Protein AF-U5DAM6-F1 (afdb_monomer)

Secondary structure (DSSP, 8-state):
--HHHHHHHHTT-S-EEEE-SPPP----STTS-TTS--TT-TT---------S--------------TTTT-GGG--S-HHHHHHHHHHHHHHHHHHHIIIIIS---HHHHHHHHHHH-TT--EEEEPPP--

Solvent-accessible surface area (backbone atoms only — not comparable to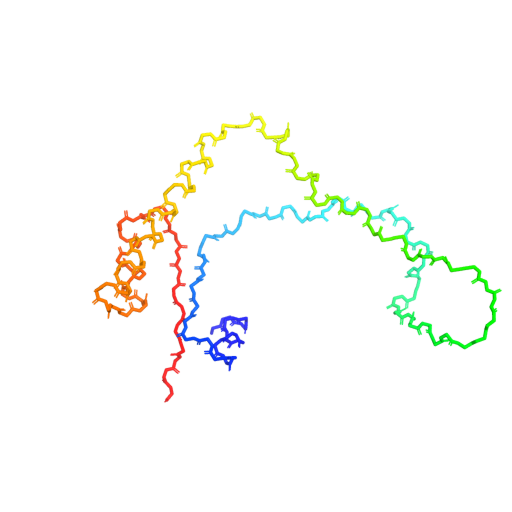 full-atom values): 8733 Å² total; per-residue (Å²): 126,60,71,66,62,46,50,47,39,74,74,64,44,77,60,46,77,41,76,68,64,79,73,75,83,69,76,64,86,65,83,70,57,102,73,74,80,66,90,79,59,93,70,85,63,91,79,81,78,80,90,73,84,84,93,73,80,85,76,67,76,79,66,77,86,71,61,86,67,77,75,60,66,85,8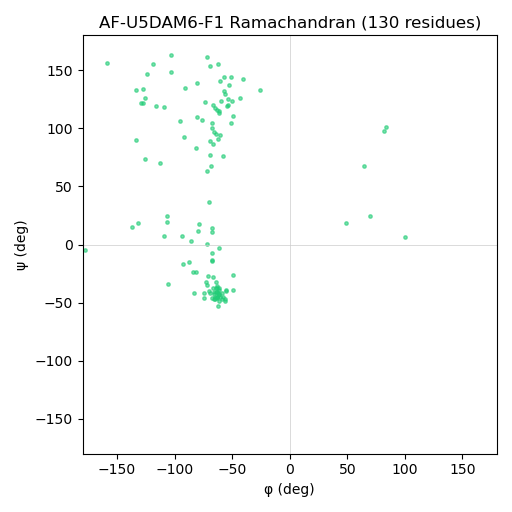1,56,95,57,72,63,67,60,57,55,53,50,50,51,52,49,51,53,34,51,52,48,26,49,43,32,36,68,76,67,61,40,52,72,64,57,14,48,54,52,22,38,69,78,32,72,89,57,51,70,44,76,46,66,68,79,88,125

Mean predicted aligned error: 16.42 Å

Organism: Amborella trichopoda (NCBI:txid13333)

Radius of gyration: 23.76 Å; Cα contacts (8 Å, |Δi|>4): 69; chains: 1; bounding box: 50×60×40 Å

Structure (mmCIF, N/CA/C/O backbone):
data_AF-U5DAM6-F1
#
_entry.id   AF-U5DAM6-F1
#
loop_
_atom_site.group_PDB
_atom_site.id
_atom_site.type_symbol
_atom_site.label_atom_id
_atom_site.label_alt_id
_atom_site.label_comp_id
_atom_site.label_asym_id
_atom_site.label_entity_id
_atom_site.label_seq_id
_atom_site.pdbx_PDB_ins_code
_atom_site.Cartn_x
_atom_site.Cartn_y
_atom_site.Cartn_z
_atom_site.occupancy
_atom_site.B_iso_or_equiv
_atom_site.auth_seq_id
_atom_site.auth_comp_id
_atom_site.auth_asym_id
_atom_site.auth_atom_id
_atom_site.pdbx_PDB_model_num
ATOM 1 N N . MET A 1 1 ? -13.563 -13.428 -0.548 1.00 60.16 1 MET A N 1
ATOM 2 C CA . MET A 1 1 ? -12.153 -12.991 -0.439 1.00 60.16 1 MET A CA 1
ATOM 3 C C . MET A 1 1 ? -11.260 -14.212 -0.593 1.00 60.16 1 MET A C 1
ATOM 5 O O . MET A 1 1 ? -11.697 -15.267 -0.141 1.00 60.16 1 MET A O 1
ATOM 9 N N . PRO A 1 2 ? -10.075 -14.101 -1.223 1.00 80.81 2 PRO A N 1
ATOM 10 C CA . PRO A 1 2 ? -9.095 -15.190 -1.266 1.00 80.81 2 PRO A CA 1
ATOM 11 C C . PRO A 1 2 ? -8.820 -15.743 0.140 1.00 80.81 2 PRO A C 1
ATOM 13 O O . PRO A 1 2 ? -8.820 -14.970 1.102 1.00 80.81 2 PRO A O 1
ATOM 16 N N . SER A 1 3 ? -8.598 -17.055 0.269 1.00 85.00 3 SER A N 1
ATOM 17 C CA . SER A 1 3 ? -8.418 -17.733 1.568 1.00 85.00 3 SER A CA 1
ATOM 18 C C . SER A 1 3 ? -7.300 -17.104 2.404 1.00 85.00 3 SER A C 1
ATOM 20 O O . SER A 1 3 ? -7.479 -16.874 3.596 1.00 85.00 3 SER A O 1
ATOM 22 N N . MET A 1 4 ? -6.197 -16.728 1.755 1.00 89.31 4 MET A N 1
ATOM 23 C CA . MET A 1 4 ? -5.055 -16.061 2.380 1.00 89.31 4 MET A CA 1
ATOM 24 C C . MET A 1 4 ? -5.394 -14.654 2.898 1.00 89.31 4 MET A C 1
ATOM 26 O O . MET A 1 4 ? -5.106 -14.333 4.046 1.00 89.31 4 MET A O 1
ATOM 30 N N . VAL A 1 5 ? -6.077 -13.833 2.092 1.00 90.56 5 VAL A N 1
ATOM 31 C CA . VAL A 1 5 ? -6.538 -12.494 2.513 1.00 90.56 5 VAL A CA 1
ATOM 32 C C . VAL A 1 5 ? -7.451 -12.613 3.731 1.00 90.56 5 VAL A C 1
ATOM 34 O O . VAL A 1 5 ? -7.323 -11.848 4.680 1.00 90.56 5 VAL A O 1
ATOM 37 N N . LYS A 1 6 ? -8.352 -13.602 3.734 1.00 90.00 6 LYS A N 1
ATOM 38 C CA . LYS A 1 6 ? -9.233 -13.849 4.875 1.00 90.00 6 LYS A CA 1
ATOM 39 C C . LYS A 1 6 ? -8.441 -14.234 6.127 1.00 90.00 6 LYS A C 1
ATOM 41 O O . LYS A 1 6 ? -8.709 -13.664 7.175 1.00 90.00 6 LYS A O 1
ATOM 46 N N . ALA A 1 7 ? -7.475 -15.146 6.011 1.00 92.81 7 ALA A N 1
ATOM 47 C CA . ALA A 1 7 ? -6.665 -15.592 7.142 1.00 92.81 7 ALA A CA 1
ATOM 48 C C . ALA A 1 7 ? -5.957 -14.416 7.831 1.00 92.81 7 ALA A C 1
ATOM 50 O O . ALA A 1 7 ? -6.076 -14.259 9.039 1.00 92.81 7 ALA A O 1
ATOM 51 N N . PHE A 1 8 ? -5.318 -13.530 7.062 1.00 92.94 8 PHE A N 1
ATOM 52 C CA . PHE A 1 8 ? -4.662 -12.344 7.616 1.00 92.94 8 PHE A CA 1
ATOM 53 C C . PHE A 1 8 ? -5.639 -11.385 8.316 1.00 92.94 8 PHE A C 1
ATOM 55 O O . PHE A 1 8 ? -5.338 -10.882 9.399 1.00 92.94 8 PHE A O 1
ATOM 62 N N . LEU A 1 9 ? -6.819 -11.144 7.733 1.00 93.31 9 LEU A N 1
ATOM 63 C CA . LEU A 1 9 ? -7.846 -10.306 8.366 1.00 93.31 9 LEU A CA 1
ATOM 64 C C . LEU A 1 9 ? -8.395 -10.953 9.648 1.00 93.31 9 LEU A C 1
ATOM 66 O O . LEU A 1 9 ? -8.562 -10.263 10.652 1.00 93.31 9 LEU A O 1
ATOM 70 N N . ASP A 1 10 ? -8.629 -12.269 9.641 1.00 92.19 10 ASP A N 1
ATOM 71 C CA . ASP A 1 10 ? -9.069 -13.028 10.818 1.00 92.19 10 ASP A CA 1
ATOM 72 C C . ASP A 1 10 ? -8.004 -13.020 11.930 1.00 92.19 10 ASP A C 1
ATOM 74 O O . ASP A 1 10 ? -8.350 -12.992 13.109 1.00 92.19 10 ASP A O 1
ATOM 78 N N . SER A 1 11 ? -6.715 -12.984 11.573 1.00 94.81 11 SER A N 1
ATOM 79 C CA . SER A 1 11 ? -5.594 -12.811 12.510 1.00 94.81 11 SER A CA 1
ATOM 80 C C . SER A 1 11 ? -5.479 -11.392 13.086 1.00 94.81 11 SER A C 1
ATOM 82 O O . SER A 1 11 ? -4.586 -11.126 13.886 1.00 94.81 11 SER A O 1
ATOM 84 N N . GLY A 1 12 ? -6.375 -10.474 12.713 1.00 93.75 12 GLY A N 1
ATOM 85 C CA . GLY A 1 12 ? -6.459 -9.132 13.285 1.00 93.75 12 GLY A CA 1
ATOM 86 C C . GLY A 1 12 ? -5.819 -8.029 12.445 1.00 93.75 12 GLY A C 1
ATOM 87 O O . GLY A 1 12 ? -5.783 -6.881 12.905 1.00 93.75 12 GLY A O 1
ATOM 88 N N . ALA A 1 13 ? -5.358 -8.326 11.223 1.00 94.00 13 ALA A N 1
ATOM 89 C CA . ALA A 1 13 ? -4.911 -7.289 10.299 1.00 94.00 13 ALA A CA 1
ATOM 90 C C . ALA A 1 13 ? -6.038 -6.270 10.053 1.00 94.00 13 ALA A C 1
ATOM 92 O O . ALA A 1 13 ? -7.188 -6.628 9.793 1.00 94.00 13 ALA A O 1
ATOM 93 N N . LYS A 1 14 ? -5.707 -4.978 10.145 1.00 92.56 14 LYS A N 1
ATOM 94 C CA . LYS A 1 14 ? -6.679 -3.880 9.980 1.00 92.56 14 LYS A CA 1
ATOM 95 C C . LYS A 1 14 ? -6.909 -3.494 8.523 1.00 92.56 14 LYS A C 1
ATOM 97 O O . LYS A 1 14 ? -7.965 -2.965 8.195 1.00 92.56 14 LYS A O 1
ATOM 102 N N . ALA A 1 15 ? -5.939 -3.786 7.668 1.00 94.00 15 ALA A N 1
ATOM 103 C CA . ALA A 1 15 ? -6.014 -3.673 6.223 1.00 94.00 15 ALA A CA 1
ATOM 104 C C . ALA A 1 15 ? -4.932 -4.569 5.609 1.00 94.00 15 ALA A C 1
ATOM 106 O O . ALA A 1 15 ? -3.922 -4.852 6.255 1.00 94.00 15 ALA A O 1
ATOM 107 N N . ILE A 1 16 ? -5.128 -4.987 4.362 1.00 94.06 16 ILE A N 1
ATOM 108 C CA . ILE A 1 16 ? -4.104 -5.657 3.554 1.00 94.06 16 ILE A CA 1
ATOM 109 C C . ILE A 1 16 ? -3.979 -4.888 2.251 1.00 94.06 16 ILE A C 1
ATOM 111 O O . ILE A 1 16 ? -4.974 -4.688 1.556 1.00 94.06 16 ILE A O 1
ATOM 115 N N . ILE A 1 17 ? -2.764 -4.469 1.917 1.00 93.56 17 ILE A N 1
ATOM 116 C CA . ILE A 1 17 ? -2.450 -3.839 0.638 1.00 93.56 17 ILE A CA 1
ATOM 117 C C . ILE A 1 17 ? -1.622 -4.843 -0.152 1.00 93.56 17 ILE A C 1
ATOM 119 O O . ILE A 1 17 ? -0.561 -5.261 0.301 1.00 93.56 17 ILE A O 1
ATOM 123 N N . ALA A 1 18 ? -2.132 -5.264 -1.304 1.00 91.50 18 ALA A N 1
ATOM 124 C CA . ALA A 1 18 ? -1.483 -6.254 -2.153 1.00 91.50 18 ALA A CA 1
ATOM 125 C C . ALA A 1 18 ? -1.275 -5.697 -3.558 1.00 91.50 18 ALA A C 1
ATOM 127 O O . ALA A 1 18 ? -2.104 -4.925 -4.051 1.00 91.50 18 ALA A O 1
ATOM 128 N N . SER A 1 19 ? -0.180 -6.101 -4.206 1.00 90.00 19 SER A N 1
ATOM 129 C CA . SER A 1 19 ? -0.010 -5.851 -5.635 1.00 90.00 19 SER A CA 1
ATOM 130 C C . SER A 1 19 ? -1.139 -6.532 -6.408 1.00 90.00 19 SER A C 1
ATOM 132 O O . SER A 1 19 ? -1.579 -7.631 -6.076 1.00 90.00 19 SER A O 1
ATOM 134 N N . SER A 1 20 ? -1.620 -5.845 -7.433 1.00 88.31 20 SER A N 1
ATOM 135 C CA . SER A 1 20 ? -2.577 -6.359 -8.418 1.00 88.31 20 SER A CA 1
ATOM 136 C C . SER A 1 20 ? -1.927 -6.582 -9.782 1.00 88.31 20 SER A C 1
ATOM 138 O O . SER A 1 20 ? -2.622 -6.847 -10.761 1.00 88.31 20 SER A O 1
ATOM 140 N N . ILE A 1 21 ? -0.602 -6.432 -9.851 1.00 86.50 21 ILE A N 1
ATOM 141 C CA . ILE A 1 21 ? 0.188 -6.807 -11.016 1.00 86.50 21 ILE A CA 1
ATOM 142 C C . ILE A 1 21 ? 0.262 -8.329 -11.016 1.00 86.50 21 ILE A C 1
ATOM 144 O O . ILE A 1 21 ? 0.697 -8.921 -10.028 1.00 86.50 21 ILE A O 1
ATOM 148 N N . GLU A 1 22 ? -0.190 -8.942 -12.109 1.00 78.50 22 GLU A N 1
ATOM 149 C CA . GLU A 1 22 ? 0.004 -10.372 -12.316 1.00 78.50 22 GLU A CA 1
ATOM 150 C C . GLU A 1 22 ? 1.516 -10.631 -12.320 1.00 78.50 22 GLU A C 1
ATOM 152 O O . GLU A 1 22 ? 2.230 -9.961 -13.080 1.00 78.50 22 GLU A O 1
ATOM 157 N N . PRO A 1 23 ? 2.032 -11.521 -11.456 1.00 72.88 23 PRO A N 1
ATOM 158 C CA . PRO A 1 23 ? 3.439 -11.867 -11.516 1.00 72.88 23 PRO A CA 1
ATOM 159 C C . PRO A 1 23 ? 3.751 -12.389 -12.926 1.00 72.88 23 PRO A C 1
ATOM 161 O O . PRO A 1 23 ? 2.900 -13.049 -13.530 1.00 72.88 23 PRO A O 1
ATOM 164 N N . PRO A 1 24 ? 4.945 -12.104 -13.475 1.00 73.75 24 PRO A N 1
ATOM 165 C CA . PRO A 1 24 ? 5.362 -12.763 -14.705 1.00 73.75 24 PRO A CA 1
ATOM 166 C C . PRO A 1 24 ? 5.221 -14.271 -14.503 1.00 73.75 24 PRO A C 1
ATOM 168 O O . PRO A 1 24 ? 5.546 -14.759 -13.416 1.00 73.75 24 PRO A O 1
ATOM 171 N N . GLU A 1 25 ? 4.702 -14.984 -15.512 1.00 69.12 25 GLU A N 1
ATOM 172 C CA . GLU A 1 25 ? 4.582 -16.440 -15.455 1.00 69.12 25 GLU A CA 1
ATOM 173 C C . GLU A 1 25 ? 5.931 -16.985 -15.011 1.00 69.12 25 GLU A C 1
ATOM 175 O O . GLU A 1 25 ? 6.940 -16.868 -15.715 1.00 69.12 25 GLU A O 1
ATOM 180 N N . SER A 1 26 ? 5.967 -17.518 -13.794 1.00 57.41 26 SER A N 1
ATOM 181 C CA . SER A 1 26 ? 7.133 -18.228 -13.345 1.00 57.41 26 SER A CA 1
ATOM 182 C C . SER A 1 26 ? 7.253 -19.392 -14.314 1.00 57.41 26 SER A C 1
ATOM 184 O O . SER A 1 26 ? 6.415 -20.296 -14.329 1.00 57.41 26 SER A O 1
ATOM 186 N N . GLN A 1 27 ? 8.309 -19.397 -15.135 1.00 49.53 27 GLN A N 1
ATOM 187 C CA . GLN A 1 27 ? 8.904 -20.679 -15.463 1.00 49.53 27 GLN A CA 1
ATOM 188 C C . GLN A 1 27 ? 9.110 -21.304 -14.098 1.00 49.53 27 GLN A C 1
ATOM 190 O O . GLN A 1 27 ? 9.934 -20.824 -13.313 1.00 49.53 27 GLN A O 1
ATOM 195 N N . ALA A 1 28 ? 8.248 -22.271 -13.768 1.00 49.41 28 ALA A N 1
ATOM 196 C CA . ALA A 1 28 ? 8.380 -23.071 -12.574 1.00 49.41 28 ALA A CA 1
ATOM 197 C C . ALA A 1 28 ? 9.863 -23.378 -12.439 1.00 49.41 28 ALA A C 1
ATOM 199 O O . ALA A 1 28 ? 10.536 -23.552 -13.459 1.00 49.41 28 ALA A O 1
ATOM 200 N N . CYS A 1 29 ? 10.374 -23.386 -11.216 1.00 45.50 29 CYS A N 1
ATOM 201 C CA . CYS A 1 29 ? 11.721 -23.836 -10.924 1.00 45.50 29 CYS A CA 1
ATOM 202 C C . CYS A 1 29 ? 11.864 -25.300 -11.404 1.00 45.50 29 CYS A C 1
ATOM 204 O O . CYS A 1 29 ? 11.785 -26.249 -10.642 1.00 45.50 29 CYS A O 1
ATOM 206 N N . SER A 1 30 ? 11.992 -25.479 -12.715 1.00 42.09 30 SER A N 1
ATOM 207 C CA . SER A 1 30 ? 12.105 -26.707 -13.493 1.00 42.09 30 SER A CA 1
ATOM 208 C C . SER A 1 30 ? 13.584 -27.028 -13.689 1.00 42.09 30 SER A C 1
ATOM 210 O O . SER A 1 30 ? 13.940 -27.927 -14.446 1.00 42.09 30 SER A O 1
ATOM 212 N N . ARG A 1 31 ? 14.461 -26.269 -13.019 1.00 43.94 31 ARG A N 1
ATOM 213 C CA . ARG A 1 31 ? 15.898 -26.514 -12.946 1.00 43.94 31 ARG A CA 1
ATOM 214 C C . ARG A 1 31 ? 16.277 -27.482 -11.828 1.00 43.94 31 ARG A C 1
ATOM 216 O O . ARG A 1 31 ? 17.457 -27.764 -11.687 1.00 43.94 31 ARG A O 1
ATOM 223 N N . ILE A 1 32 ? 15.306 -28.042 -11.104 1.00 49.50 32 ILE A N 1
ATOM 224 C CA . ILE A 1 32 ? 15.491 -29.342 -10.459 1.00 49.50 32 ILE A CA 1
ATOM 225 C C . ILE A 1 32 ? 14.981 -30.365 -11.472 1.00 49.50 32 ILE A C 1
ATOM 227 O O . ILE A 1 32 ? 13.779 -30.593 -11.610 1.00 49.50 32 ILE A O 1
ATOM 231 N N . GLY A 1 33 ? 15.903 -30.868 -12.293 1.00 40.16 33 GLY A N 1
ATOM 232 C CA . GLY A 1 33 ? 15.592 -31.872 -13.300 1.00 40.16 33 GLY A CA 1
ATOM 233 C C . GLY A 1 33 ? 15.088 -33.168 -12.648 1.00 40.16 33 GLY A C 1
ATOM 234 O O . GLY A 1 33 ? 15.450 -33.464 -11.512 1.00 40.16 33 GLY A O 1
ATOM 235 N N . PRO A 1 34 ? 14.301 -33.988 -13.363 1.00 49.75 34 PRO A N 1
ATOM 236 C CA . PRO A 1 34 ? 13.719 -35.234 -12.849 1.00 49.75 34 PRO A CA 1
ATOM 237 C C . PRO A 1 34 ? 14.742 -36.351 -12.547 1.00 49.75 34 PRO A C 1
ATOM 239 O O . PRO A 1 34 ? 14.349 -37.505 -12.413 1.00 49.75 34 PRO A O 1
ATOM 242 N N . ASN A 1 35 ? 16.041 -36.044 -12.481 1.00 45.28 35 ASN A N 1
ATOM 243 C CA . ASN A 1 35 ? 17.114 -37.035 -12.431 1.00 45.28 35 ASN A CA 1
ATOM 244 C C . ASN A 1 35 ? 18.225 -36.724 -11.414 1.00 45.28 35 ASN A C 1
ATOM 246 O O . ASN A 1 35 ? 19.285 -37.344 -11.486 1.00 45.28 35 ASN A O 1
ATOM 250 N N . ASP A 1 36 ? 18.004 -35.800 -10.472 1.00 42.69 36 ASP A N 1
ATOM 251 C CA . ASP A 1 36 ? 18.829 -35.793 -9.263 1.00 42.69 36 ASP A CA 1
ATOM 252 C C . ASP A 1 36 ? 18.344 -36.925 -8.363 1.00 42.69 36 ASP A C 1
ATOM 254 O O . ASP A 1 36 ? 17.237 -36.917 -7.819 1.00 42.69 36 ASP A O 1
ATOM 258 N N . ASN A 1 37 ? 19.170 -37.964 -8.316 1.00 42.56 37 ASN A N 1
ATOM 259 C CA . ASN A 1 37 ? 18.925 -39.208 -7.615 1.00 42.56 37 ASN A CA 1
ATOM 260 C C . ASN A 1 37 ? 18.783 -38.949 -6.110 1.00 42.56 37 ASN A C 1
ATOM 262 O O . ASN A 1 37 ? 19.747 -39.040 -5.354 1.00 42.56 37 ASN A O 1
ATOM 266 N N . TYR A 1 38 ? 17.555 -38.704 -5.659 1.00 47.84 38 TYR A N 1
ATOM 267 C CA . TYR A 1 38 ? 17.148 -38.960 -4.285 1.00 47.84 38 TYR A CA 1
ATOM 268 C C . TYR A 1 38 ? 17.117 -40.480 -4.066 1.00 47.84 38 TYR A C 1
ATOM 270 O O . TYR A 1 38 ? 16.053 -41.102 -4.037 1.00 47.84 38 TYR A O 1
ATOM 278 N N . THR A 1 39 ? 18.285 -41.105 -3.903 1.00 48.19 39 THR A N 1
ATOM 279 C CA . THR A 1 39 ? 18.420 -42.471 -3.366 1.00 48.19 39 THR A CA 1
ATOM 280 C C . THR A 1 39 ? 18.042 -42.482 -1.883 1.00 48.19 39 THR A C 1
ATOM 282 O O . THR A 1 39 ? 18.878 -42.645 -1.004 1.00 48.19 39 THR A O 1
ATOM 285 N N . GLY A 1 40 ? 16.760 -42.246 -1.608 1.00 51.22 40 GLY A N 1
ATOM 286 C CA . GLY A 1 40 ? 16.181 -42.200 -0.265 1.00 51.22 40 GLY A CA 1
ATOM 287 C C . GLY A 1 40 ? 14.668 -41.964 -0.233 1.00 51.22 40 GLY A C 1
ATOM 288 O O . GLY A 1 40 ? 14.071 -42.022 0.837 1.00 51.22 40 GLY A O 1
ATOM 289 N N . LEU A 1 41 ? 14.021 -41.724 -1.382 1.00 48.25 41 LEU A N 1
ATOM 290 C CA . LEU A 1 41 ? 12.596 -41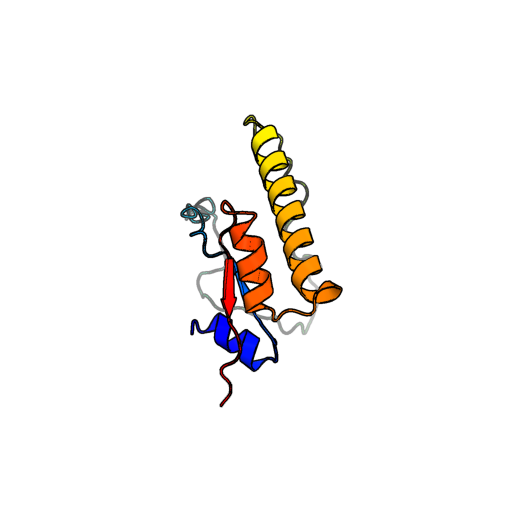.386 -1.444 1.00 48.25 41 LEU A CA 1
ATOM 291 C C . LEU A 1 41 ? 11.697 -42.514 -1.975 1.00 48.25 41 LEU A C 1
ATOM 293 O O . LEU A 1 41 ? 10.608 -42.232 -2.461 1.00 48.25 41 LEU A O 1
ATOM 297 N N . GLU A 1 42 ? 12.087 -43.789 -1.881 1.00 44.50 42 GLU A N 1
ATOM 298 C CA . GLU A 1 42 ? 11.210 -44.877 -2.361 1.00 44.50 42 GLU A CA 1
ATOM 299 C C . GLU A 1 42 ? 9.931 -45.031 -1.512 1.00 44.50 42 GLU A C 1
ATOM 301 O O . GLU A 1 42 ? 8.968 -45.645 -1.950 1.00 44.50 42 GLU A O 1
ATOM 306 N N . ASN A 1 43 ? 9.854 -44.414 -0.325 1.00 50.22 43 ASN A N 1
ATOM 307 C CA . ASN A 1 43 ? 8.686 -44.556 0.547 1.00 50.22 43 ASN A CA 1
ATOM 308 C C . ASN A 1 43 ? 8.093 -43.263 1.114 1.00 50.22 43 ASN A C 1
ATOM 310 O O . ASN A 1 43 ? 7.333 -43.358 2.070 1.00 50.22 43 ASN A O 1
ATOM 314 N N . GLY A 1 44 ? 8.384 -42.084 0.546 1.00 56.91 44 GLY A N 1
ATOM 315 C CA . GLY A 1 44 ? 7.595 -40.847 0.739 1.00 56.91 44 GLY A CA 1
ATOM 316 C C . GLY A 1 44 ? 7.222 -40.444 2.177 1.00 56.91 44 GLY A C 1
ATOM 317 O O . GLY A 1 44 ? 6.283 -39.675 2.373 1.00 56.91 44 GLY A O 1
ATOM 318 N N . ARG A 1 45 ? 7.914 -40.970 3.190 1.00 61.72 45 ARG A N 1
ATOM 319 C CA . ARG A 1 45 ? 7.579 -40.810 4.602 1.00 61.72 45 ARG A CA 1
ATOM 320 C C . ARG A 1 45 ? 8.804 -40.311 5.342 1.00 61.72 45 ARG A C 1
ATOM 322 O O . ARG A 1 45 ? 9.858 -40.939 5.303 1.00 61.72 45 ARG A O 1
ATOM 329 N N . PHE A 1 46 ? 8.646 -39.156 5.980 1.00 54.59 46 PHE A N 1
ATOM 330 C CA . PHE A 1 46 ? 9.654 -38.572 6.851 1.00 54.59 46 PHE A CA 1
ATOM 331 C C . PHE A 1 46 ? 9.846 -39.501 8.054 1.00 54.59 46 PHE A C 1
ATOM 333 O O . PHE A 1 46 ? 8.903 -39.742 8.807 1.00 54.59 46 PHE A O 1
ATOM 340 N N . VAL A 1 47 ? 11.048 -40.052 8.206 1.00 59.91 47 VAL A N 1
ATOM 341 C CA . VAL A 1 47 ? 11.454 -40.786 9.407 1.00 59.91 47 VAL A CA 1
ATOM 342 C C . VAL A 1 47 ? 12.193 -39.786 10.289 1.00 59.91 47 VAL A C 1
ATOM 344 O O . VAL A 1 47 ? 13.303 -39.381 9.962 1.00 59.91 47 VAL A O 1
ATOM 347 N N . ILE A 1 48 ? 11.558 -39.340 11.373 1.00 60.53 48 ILE A N 1
ATOM 348 C CA . ILE A 1 48 ? 12.262 -38.656 12.462 1.00 60.53 48 ILE A CA 1
ATOM 349 C C . ILE A 1 48 ? 12.876 -39.788 13.282 1.00 60.53 48 ILE A C 1
ATOM 351 O O . ILE A 1 48 ? 12.134 -40.585 13.853 1.00 60.53 48 ILE A O 1
ATOM 355 N N . GLY A 1 49 ? 14.201 -39.930 13.248 1.00 54.19 49 GLY A N 1
ATOM 356 C CA . GLY A 1 49 ? 14.890 -40.928 14.060 1.00 54.19 49 GLY A CA 1
ATOM 357 C C . GLY A 1 49 ? 14.677 -40.608 15.536 1.00 54.19 49 GLY A C 1
ATOM 358 O O . GLY A 1 49 ? 15.102 -39.550 15.995 1.00 54.19 49 GLY A O 1
ATOM 359 N N . GLU A 1 50 ? 13.992 -41.488 16.265 1.00 46.66 50 GLU A N 1
ATOM 360 C CA . GLU A 1 50 ? 14.133 -41.551 17.718 1.00 46.66 50 GLU A CA 1
ATOM 361 C C . GLU A 1 50 ? 15.561 -42.043 17.977 1.00 46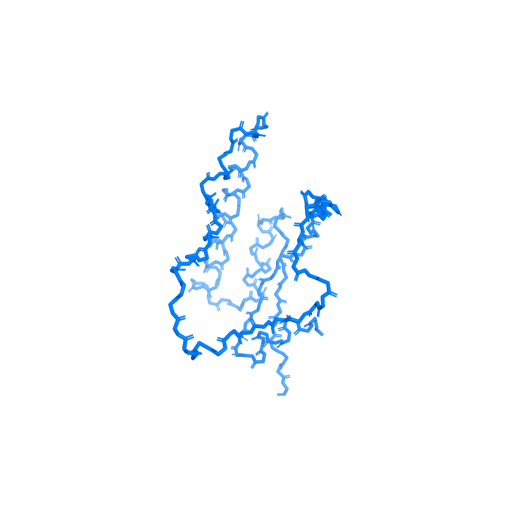.66 50 GLU A C 1
ATOM 363 O O . GLU A 1 50 ? 15.880 -43.211 17.763 1.00 46.66 50 GLU A O 1
ATOM 368 N N . GLU A 1 51 ? 16.443 -41.101 18.301 1.00 50.34 51 GLU A N 1
ATOM 369 C CA . GLU A 1 51 ? 17.834 -41.343 18.667 1.00 50.34 51 GLU A CA 1
ATOM 370 C C . GLU A 1 51 ? 17.860 -42.029 20.036 1.00 50.34 51 GLU A C 1
ATOM 372 O O . GLU A 1 51 ? 17.889 -41.376 21.075 1.00 50.34 51 GLU A O 1
ATOM 377 N N . ASP A 1 52 ? 17.810 -43.359 20.028 1.00 45.47 52 ASP A N 1
ATOM 378 C CA . ASP A 1 52 ? 18.233 -44.177 21.155 1.00 45.47 52 ASP A CA 1
ATOM 379 C C . ASP A 1 52 ? 19.207 -45.251 20.652 1.00 45.47 52 ASP A C 1
ATOM 381 O O . ASP A 1 52 ? 18.870 -46.092 19.818 1.00 45.47 52 ASP A O 1
ATOM 385 N N . ALA A 1 53 ? 20.398 -45.201 21.248 1.00 44.53 53 ALA A N 1
ATOM 386 C CA . ALA A 1 53 ? 21.496 -46.163 21.228 1.00 44.53 53 ALA A CA 1
ATOM 387 C C . ALA A 1 53 ? 22.496 -46.147 20.046 1.00 44.53 53 ALA A C 1
ATOM 389 O O . ALA A 1 53 ? 22.315 -46.785 19.015 1.00 44.53 53 ALA A O 1
ATOM 390 N N . GLU A 1 54 ? 23.642 -45.539 20.377 1.00 45.94 54 GLU A N 1
ATOM 391 C CA . GLU A 1 54 ? 24.999 -46.087 20.211 1.00 45.94 54 GLU A CA 1
ATOM 392 C C . GLU A 1 54 ? 25.676 -45.974 18.830 1.00 45.94 54 GLU A C 1
ATOM 394 O O . GLU A 1 54 ? 25.569 -46.836 17.969 1.00 45.94 54 GLU A O 1
ATOM 399 N N . ASP A 1 55 ? 26.509 -44.928 18.745 1.00 51.28 55 ASP A N 1
ATOM 400 C CA . ASP A 1 55 ? 27.850 -44.936 18.141 1.00 51.28 55 ASP A CA 1
ATOM 401 C C . ASP A 1 55 ? 27.943 -45.207 16.6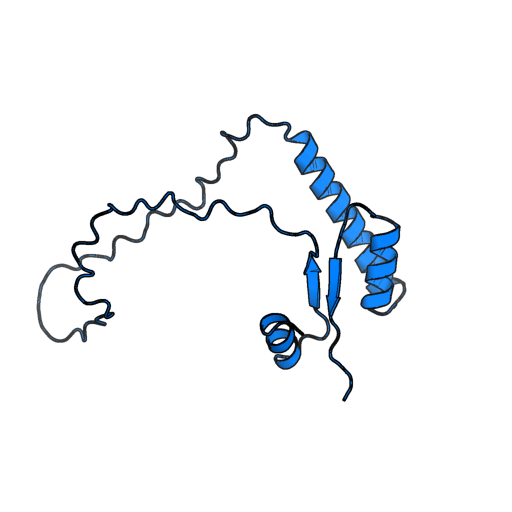32 1.00 51.28 55 ASP A C 1
ATOM 403 O O . ASP A 1 55 ? 28.558 -46.175 16.197 1.00 51.28 55 ASP A O 1
ATOM 407 N N . GLU A 1 56 ? 27.441 -44.273 15.822 1.00 49.84 56 GLU A N 1
ATOM 408 C CA . GLU A 1 56 ? 28.084 -43.940 14.549 1.00 49.84 56 GLU A CA 1
ATOM 409 C C . GLU A 1 56 ? 28.179 -42.412 14.413 1.00 49.84 56 GLU A C 1
ATOM 411 O O . GLU A 1 56 ? 27.252 -41.669 14.729 1.00 49.84 56 GLU A O 1
ATOM 416 N N . GLU A 1 57 ? 29.372 -41.974 14.018 1.00 54.19 57 GLU A N 1
ATOM 417 C CA . GLU A 1 57 ? 29.850 -40.613 13.763 1.00 54.19 57 GLU A CA 1
ATOM 418 C C . GLU A 1 57 ? 28.739 -39.608 13.380 1.00 54.19 57 GLU A C 1
ATOM 420 O O . GLU A 1 57 ? 27.927 -39.911 12.503 1.00 54.19 57 GLU A O 1
ATOM 425 N N . PRO A 1 58 ? 28.686 -38.392 13.967 1.00 47.09 58 PRO A N 1
ATOM 426 C CA . PRO A 1 58 ? 27.656 -37.422 13.624 1.00 47.09 58 PRO A CA 1
ATOM 427 C C . PRO A 1 58 ? 27.848 -36.994 12.168 1.00 47.09 58 PRO A C 1
ATOM 429 O O . PRO A 1 58 ? 28.633 -36.092 11.868 1.00 47.09 58 PRO A O 1
ATOM 432 N N . THR A 1 59 ? 27.110 -37.615 11.245 1.00 57.53 59 THR A N 1
ATOM 433 C CA . THR A 1 59 ? 26.899 -37.064 9.913 1.00 57.53 59 THR A CA 1
ATOM 434 C C . THR A 1 59 ? 26.077 -35.806 10.122 1.00 57.53 59 THR A C 1
ATOM 436 O O . THR A 1 59 ? 24.845 -35.840 10.139 1.00 57.53 59 THR A O 1
ATOM 439 N N . VAL A 1 60 ? 26.769 -34.693 10.372 1.00 55.81 60 VAL A N 1
ATOM 440 C CA . VAL A 1 60 ? 26.184 -33.361 10.320 1.00 55.81 60 VAL A CA 1
ATOM 441 C C . VAL A 1 60 ? 25.303 -33.326 9.074 1.00 55.81 60 VAL A C 1
ATOM 443 O O . VAL A 1 60 ? 25.789 -33.694 7.997 1.00 55.81 60 VAL A O 1
ATOM 446 N N . PRO A 1 61 ? 24.009 -32.967 9.180 1.00 56.62 61 PRO A N 1
ATOM 447 C CA . PRO A 1 61 ? 23.237 -32.722 7.978 1.00 56.62 61 PRO A CA 1
ATOM 448 C C . PRO A 1 61 ? 24.059 -31.707 7.197 1.00 56.62 61 PRO A C 1
ATOM 450 O O . PRO A 1 61 ? 24.409 -30.661 7.750 1.00 56.62 61 PRO A O 1
ATOM 453 N N . VAL A 1 62 ? 24.474 -32.069 5.979 1.00 54.28 62 VAL A N 1
ATOM 454 C CA . VAL A 1 62 ? 25.191 -31.154 5.094 1.00 54.28 62 VAL A C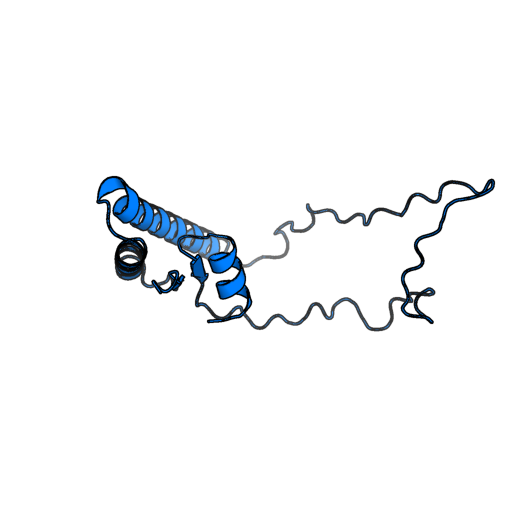A 1
ATOM 455 C C . VAL A 1 62 ? 24.211 -30.021 4.879 1.00 54.28 62 VAL A C 1
ATOM 457 O O . VAL A 1 62 ? 23.265 -30.141 4.101 1.00 54.28 62 VAL A O 1
ATOM 460 N N . SER A 1 63 ? 24.361 -28.981 5.699 1.00 57.25 63 SER A N 1
ATOM 461 C CA . SER A 1 63 ? 23.537 -27.795 5.633 1.00 57.25 63 SER A CA 1
ATOM 462 C C . SER A 1 63 ? 23.657 -27.353 4.187 1.00 57.25 63 SER A C 1
ATOM 464 O O . SER A 1 63 ? 24.795 -27.281 3.705 1.00 57.25 63 SER A O 1
ATOM 466 N N . PRO A 1 64 ? 22.543 -27.178 3.454 1.00 58.88 64 PRO A N 1
ATOM 467 C CA . PRO A 1 64 ? 22.642 -26.727 2.083 1.00 58.88 64 PRO A CA 1
ATOM 468 C C . PRO A 1 64 ? 23.544 -25.502 2.113 1.00 58.88 64 PRO A C 1
ATOM 470 O O . PRO A 1 64 ? 23.292 -24.570 2.884 1.00 58.88 64 PRO A O 1
ATOM 473 N N . VAL A 1 65 ? 24.629 -25.550 1.341 1.00 56.81 65 VAL A N 1
ATOM 474 C CA . VAL A 1 65 ? 25.523 -24.411 1.120 1.00 56.81 65 VAL A CA 1
ATOM 475 C C . VAL A 1 65 ? 24.741 -23.453 0.227 1.00 56.81 65 VAL A C 1
ATOM 477 O O . VAL A 1 65 ? 24.987 -23.302 -0.960 1.00 56.81 65 VAL A O 1
ATOM 480 N N . SER A 1 66 ? 23.628 -22.962 0.762 1.00 59.28 66 SER A N 1
ATOM 481 C CA . SER A 1 66 ? 22.775 -21.991 0.127 1.00 59.28 66 SER A CA 1
ATOM 482 C C . SER A 1 66 ? 23.465 -20.675 0.408 1.00 59.28 66 SER A C 1
ATOM 484 O O . SER A 1 66 ? 23.163 -20.013 1.400 1.00 59.28 66 SER A O 1
ATOM 486 N N . ASP A 1 67 ? 24.449 -20.353 -0.425 1.00 54.72 67 ASP A N 1
ATOM 487 C CA . ASP A 1 67 ? 25.069 -19.041 -0.456 1.00 54.72 67 ASP A CA 1
ATOM 488 C C . ASP A 1 67 ? 23.982 -18.053 -0.884 1.00 54.72 67 ASP A C 1
ATOM 490 O O . ASP A 1 67 ? 23.692 -17.862 -2.062 1.00 54.72 67 ASP A O 1
ATOM 494 N N . TRP A 1 68 ? 23.329 -17.428 0.098 1.00 69.19 68 TRP A N 1
ATOM 495 C CA . TRP A 1 68 ? 22.379 -16.332 -0.127 1.00 69.19 68 TRP A CA 1
ATOM 496 C C . TRP A 1 68 ? 23.046 -15.109 -0.794 1.00 69.19 68 TRP A C 1
ATOM 498 O O . TRP A 1 68 ? 22.362 -14.138 -1.102 1.00 69.19 68 TRP A O 1
ATOM 508 N N . GLU A 1 69 ? 24.362 -15.164 -1.023 1.00 52.91 69 GLU A N 1
ATOM 509 C CA . GLU A 1 69 ? 25.169 -14.201 -1.776 1.00 52.91 69 GLU A CA 1
ATOM 510 C C . GLU A 1 69 ? 25.233 -14.485 -3.288 1.00 52.91 69 GLU A C 1
ATOM 512 O O . GLU A 1 69 ? 25.532 -13.574 -4.049 1.00 52.91 69 GLU A O 1
ATOM 517 N N . ASP A 1 70 ? 24.852 -15.675 -3.769 1.00 54.50 70 ASP A N 1
ATOM 518 C CA . ASP A 1 70 ? 24.954 -16.029 -5.200 1.00 54.50 70 ASP A CA 1
ATOM 519 C C . ASP A 1 70 ? 23.808 -15.448 -6.062 1.00 54.50 70 ASP A C 1
ATOM 521 O O . ASP A 1 70 ? 23.638 -15.770 -7.240 1.00 54.50 70 ASP A O 1
ATOM 525 N N . SER A 1 71 ? 23.018 -14.530 -5.492 1.00 56.75 71 SER A N 1
ATOM 526 C CA . SER A 1 71 ? 22.192 -13.596 -6.269 1.00 56.75 71 SER A CA 1
ATOM 527 C C . SER A 1 71 ? 22.998 -12.422 -6.833 1.00 56.75 71 SER A C 1
ATOM 529 O O . SER A 1 71 ? 22.409 -11.399 -7.195 1.00 56.75 71 SER A O 1
ATOM 531 N N . ASP A 1 72 ? 24.325 -12.554 -6.893 1.00 47.31 72 ASP A N 1
ATOM 532 C CA . ASP A 1 72 ? 25.198 -11.557 -7.481 1.00 47.31 72 ASP A CA 1
ATOM 533 C C . ASP A 1 72 ? 24.741 -11.257 -8.913 1.00 47.31 72 ASP A C 1
ATOM 535 O O . ASP A 1 72 ? 24.635 -12.110 -9.800 1.00 47.31 72 ASP A O 1
ATOM 539 N N . LEU A 1 73 ? 24.385 -9.991 -9.103 1.00 54.50 73 LEU A N 1
ATOM 540 C CA . LEU A 1 73 ? 23.704 -9.423 -10.263 1.00 54.50 73 LEU A CA 1
ATOM 541 C C . LEU A 1 73 ? 24.563 -9.429 -11.541 1.00 54.50 73 LEU A C 1
ATOM 543 O O . LEU A 1 73 ? 24.173 -8.834 -12.546 1.00 54.50 73 LEU A O 1
ATOM 547 N N . GLU A 1 74 ? 25.701 -10.124 -11.545 1.00 47.88 74 GLU A N 1
ATOM 548 C CA . GLU A 1 74 ? 26.661 -10.153 -12.651 1.00 47.88 74 GLU A CA 1
ATOM 549 C C . GLU A 1 74 ? 26.139 -10.841 -13.925 1.00 47.88 74 GLU A C 1
ATOM 551 O O . GLU A 1 74 ? 26.776 -10.746 -14.970 1.00 47.88 74 GLU A O 1
ATOM 556 N N . ARG A 1 75 ? 24.952 -11.470 -13.905 1.00 50.22 75 ARG A N 1
ATOM 557 C CA . ARG A 1 75 ? 24.269 -11.943 -15.130 1.00 50.22 75 ARG A CA 1
ATOM 558 C C . ARG A 1 75 ? 23.053 -11.108 -15.541 1.00 50.22 75 ARG A C 1
ATOM 560 O O . ARG A 1 75 ? 22.204 -11.579 -16.293 1.00 50.22 75 ARG A O 1
ATOM 567 N N . SER A 1 76 ? 22.935 -9.873 -15.067 1.00 49.97 76 SER A N 1
ATOM 568 C CA . SER A 1 76 ? 21.965 -8.923 -15.614 1.00 49.97 76 SER A CA 1
ATOM 569 C C . SER A 1 76 ? 22.691 -7.786 -16.318 1.00 49.97 76 SER A C 1
ATOM 571 O O . SER A 1 76 ? 22.654 -6.637 -15.898 1.00 49.97 76 SER A O 1
ATOM 573 N N . GLU A 1 77 ? 23.296 -8.098 -17.458 1.00 45.56 77 GLU A N 1
ATOM 574 C CA . GLU A 1 77 ? 23.773 -7.138 -18.464 1.00 45.56 77 GLU A CA 1
ATOM 575 C C . GLU A 1 77 ? 22.611 -6.438 -19.221 1.00 45.56 77 GLU A C 1
ATOM 577 O O . GLU A 1 77 ? 22.680 -6.151 -20.414 1.00 45.56 77 GLU A O 1
ATOM 582 N N . GLY A 1 78 ? 21.516 -6.158 -18.505 1.00 57.12 78 GLY A N 1
ATOM 583 C CA . GLY A 1 78 ? 20.428 -5.262 -18.898 1.00 57.12 78 GLY A CA 1
ATOM 584 C C . GLY A 1 78 ? 20.535 -3.923 -18.154 1.00 57.12 78 GLY A C 1
ATOM 585 O O . GLY A 1 78 ? 21.254 -3.829 -17.160 1.00 57.12 78 GLY A O 1
ATOM 586 N N . PRO A 1 79 ? 19.855 -2.856 -18.610 1.00 49.31 79 PRO A N 1
ATOM 587 C CA . PRO A 1 79 ? 20.057 -1.523 -18.060 1.00 49.31 79 PRO A CA 1
ATOM 588 C C . PRO A 1 79 ? 19.554 -1.458 -16.611 1.00 49.31 79 PRO A C 1
ATOM 590 O O . PRO A 1 79 ? 18.355 -1.342 -16.369 1.00 49.31 79 PRO A O 1
ATOM 593 N N . MET A 1 80 ? 20.487 -1.455 -15.655 1.00 54.47 80 MET A N 1
ATOM 594 C CA . MET A 1 80 ? 20.239 -1.157 -14.234 1.00 54.47 80 MET A CA 1
ATOM 595 C C . MET A 1 80 ? 19.432 0.143 -14.040 1.00 54.47 80 MET A C 1
ATOM 597 O O . MET A 1 80 ? 18.642 0.243 -13.110 1.00 54.47 80 MET A O 1
ATOM 601 N N . SER A 1 81 ? 19.524 1.075 -15.001 1.00 57.53 81 SER A N 1
ATOM 602 C CA . SER A 1 81 ? 18.730 2.313 -15.078 1.00 57.53 81 SER A CA 1
ATOM 603 C C . SER A 1 81 ? 17.222 2.101 -14.904 1.00 57.53 81 SER A C 1
ATOM 605 O O . SER A 1 81 ? 16.569 2.907 -14.255 1.00 57.53 81 SER A O 1
ATOM 607 N N . GLY A 1 82 ? 16.649 1.029 -15.465 1.00 61.09 82 GLY A N 1
ATOM 608 C CA . GLY A 1 82 ? 15.203 0.793 -15.373 1.00 61.09 82 GLY A CA 1
ATOM 609 C C . GLY A 1 82 ? 14.753 0.349 -13.979 1.00 61.09 82 GLY A C 1
ATOM 610 O O . GLY A 1 82 ? 13.655 0.693 -13.551 1.00 61.09 82 GLY A O 1
ATOM 611 N N . ARG A 1 83 ? 15.615 -0.381 -13.262 1.00 69.19 83 ARG A N 1
ATOM 612 C CA . ARG A 1 83 ? 15.342 -0.870 -11.905 1.00 69.19 83 ARG A CA 1
ATOM 613 C C . ARG A 1 83 ? 15.425 0.264 -10.884 1.00 69.19 83 ARG A C 1
ATOM 615 O O . ARG A 1 83 ? 14.549 0.366 -10.029 1.00 69.19 83 ARG A O 1
ATOM 622 N N . ASP A 1 84 ? 16.419 1.136 -11.028 1.00 77.00 84 ASP A N 1
ATOM 623 C CA . ASP A 1 84 ? 16.596 2.301 -10.156 1.00 77.00 84 ASP A CA 1
ATOM 624 C C . ASP A 1 84 ? 15.421 3.287 -10.301 1.00 77.00 84 ASP A C 1
ATOM 626 O O . ASP A 1 84 ? 14.890 3.782 -9.309 1.00 77.00 84 ASP A O 1
ATOM 630 N N . GLU A 1 85 ? 14.940 3.517 -11.529 1.00 82.25 85 GLU A N 1
ATOM 631 C CA . GLU A 1 85 ? 13.757 4.352 -11.791 1.00 82.25 85 GLU A CA 1
ATOM 632 C C . GLU A 1 85 ? 12.466 3.770 -11.190 1.00 82.25 85 GLU A C 1
ATOM 634 O O . GLU A 1 85 ? 11.598 4.513 -10.722 1.00 82.25 85 GLU A O 1
ATOM 639 N N . GLU A 1 86 ? 12.309 2.444 -11.213 1.00 84.19 86 GLU A N 1
ATOM 640 C CA . GLU A 1 86 ? 11.163 1.754 -10.613 1.00 84.19 86 GLU A CA 1
ATOM 641 C C . GLU A 1 86 ? 11.176 1.833 -9.085 1.00 84.19 86 GLU A C 1
ATOM 643 O O . GLU A 1 86 ? 10.131 2.080 -8.475 1.00 84.19 86 GLU A O 1
ATOM 648 N N . GLU A 1 87 ? 12.347 1.670 -8.471 1.00 87.81 87 GLU A N 1
ATOM 649 C CA . GLU A 1 87 ? 12.532 1.815 -7.029 1.00 87.81 87 GLU A CA 1
ATOM 650 C C . GLU A 1 87 ? 12.302 3.260 -6.569 1.00 87.81 87 GLU A C 1
ATOM 652 O O . GLU A 1 87 ? 11.621 3.496 -5.564 1.00 87.81 87 GLU A O 1
ATOM 657 N N . GLU A 1 88 ? 12.811 4.242 -7.314 1.00 90.06 88 GLU A N 1
ATOM 658 C CA . GLU A 1 88 ? 12.603 5.653 -7.000 1.00 90.06 88 GLU A CA 1
ATOM 659 C C . GLU A 1 88 ? 11.114 6.019 -7.080 1.00 90.06 88 GLU A C 1
ATOM 661 O O . GLU A 1 88 ? 10.565 6.653 -6.174 1.00 90.06 88 GLU A O 1
ATOM 666 N N . GLU A 1 89 ? 10.422 5.569 -8.128 1.00 90.56 89 GLU A N 1
ATOM 667 C CA . GLU A 1 89 ? 8.984 5.785 -8.284 1.00 90.56 89 GLU A CA 1
ATOM 668 C C . GLU A 1 89 ? 8.175 5.106 -7.171 1.00 90.56 89 GLU A C 1
ATOM 670 O O . GLU A 1 89 ? 7.232 5.700 -6.639 1.00 90.56 89 GLU A O 1
ATOM 675 N N . LEU A 1 90 ? 8.548 3.883 -6.778 1.00 91.81 90 LEU A N 1
ATOM 676 C CA . LEU A 1 90 ? 7.940 3.196 -5.640 1.00 91.81 90 LEU A CA 1
ATOM 677 C C . LEU A 1 90 ? 8.155 3.984 -4.344 1.00 91.81 90 LEU A C 1
ATOM 679 O O . LEU A 1 90 ? 7.218 4.164 -3.568 1.00 91.81 90 LEU A O 1
ATOM 683 N N . SER A 1 91 ? 9.359 4.505 -4.128 1.00 94.44 91 SER A N 1
ATOM 684 C CA . SER A 1 91 ? 9.694 5.299 -2.947 1.00 94.44 91 SER A CA 1
ATOM 685 C C . SER A 1 91 ? 8.837 6.562 -2.857 1.00 94.44 91 SER A C 1
ATOM 687 O O . SER A 1 91 ? 8.260 6.847 -1.806 1.00 94.44 91 SER A O 1
ATOM 689 N N . ARG A 1 92 ? 8.669 7.287 -3.971 1.00 95.94 92 ARG A N 1
ATOM 690 C CA . ARG A 1 92 ? 7.782 8.461 -4.035 1.00 95.94 92 ARG A CA 1
ATOM 691 C C . ARG A 1 92 ? 6.324 8.090 -3.753 1.00 95.94 92 ARG A C 1
ATOM 693 O O . ARG A 1 92 ? 5.665 8.785 -2.979 1.00 95.94 92 ARG A O 1
ATOM 700 N N . PHE A 1 93 ? 5.851 6.973 -4.308 1.00 95.88 93 PHE A N 1
ATOM 701 C CA . PHE A 1 93 ? 4.513 6.447 -4.037 1.00 95.88 93 PHE A CA 1
ATOM 702 C C . PHE A 1 93 ? 4.290 6.147 -2.553 1.00 95.88 93 PHE A C 1
ATOM 704 O O . PHE A 1 93 ? 3.272 6.557 -1.990 1.00 95.88 93 PHE A O 1
ATOM 711 N N . ILE A 1 94 ? 5.244 5.477 -1.905 1.00 95.31 94 ILE A N 1
ATOM 712 C CA . ILE A 1 94 ? 5.167 5.172 -0.475 1.00 95.31 94 ILE A CA 1
ATOM 713 C C . ILE A 1 94 ? 5.150 6.466 0.343 1.00 95.31 94 ILE A C 1
ATOM 715 O O . ILE A 1 94 ? 4.291 6.613 1.209 1.00 95.31 94 ILE A O 1
ATOM 719 N N . CYS A 1 95 ? 6.005 7.442 0.035 1.00 96.00 95 CYS A N 1
ATOM 720 C CA . CYS A 1 95 ? 5.978 8.744 0.706 1.00 96.00 95 CYS A CA 1
ATOM 721 C C . CYS A 1 95 ? 4.603 9.426 0.597 1.00 96.00 95 CYS A C 1
ATOM 723 O O . CYS A 1 95 ? 4.040 9.824 1.615 1.00 96.00 95 CYS A O 1
ATOM 725 N N . ALA A 1 96 ? 4.022 9.494 -0.607 1.00 95.69 96 ALA A N 1
ATOM 726 C CA . ALA A 1 96 ? 2.702 10.090 -0.824 1.00 95.69 96 ALA A CA 1
ATOM 727 C C . ALA A 1 96 ? 1.588 9.359 -0.052 1.00 95.69 96 ALA A C 1
ATOM 729 O O . ALA A 1 96 ? 0.683 9.988 0.499 1.00 95.69 96 ALA A O 1
ATOM 730 N N . PHE A 1 97 ? 1.662 8.028 0.016 1.00 96.12 97 PHE A N 1
ATOM 731 C CA . PHE A 1 97 ? 0.725 7.216 0.787 1.00 96.12 97 PHE A CA 1
ATOM 732 C C . PHE A 1 97 ? 0.828 7.486 2.296 1.00 96.12 97 PHE A C 1
ATOM 734 O O . PHE A 1 97 ? -0.192 7.689 2.956 1.00 96.12 97 PHE A O 1
ATOM 741 N N . TYR A 1 98 ? 2.045 7.521 2.845 1.00 95.88 98 TYR A N 1
ATOM 742 C CA . TYR A 1 98 ? 2.269 7.789 4.269 1.00 95.88 98 TYR A CA 1
ATOM 743 C C . TYR A 1 98 ? 1.883 9.216 4.660 1.00 95.88 98 TYR A C 1
ATOM 745 O O . TYR A 1 98 ? 1.315 9.418 5.735 1.00 95.88 98 TYR A O 1
ATOM 753 N N . ASP A 1 99 ? 2.134 10.194 3.792 1.00 96.31 99 ASP A N 1
ATOM 754 C CA . ASP A 1 99 ? 1.707 11.572 4.013 1.00 96.31 99 ASP A CA 1
ATOM 755 C C . ASP A 1 99 ? 0.177 11.667 4.114 1.00 96.31 99 ASP A C 1
ATOM 757 O O . ASP A 1 99 ? -0.342 12.184 5.107 1.00 96.31 99 ASP A O 1
ATOM 761 N N . ALA A 1 100 ? -0.555 11.060 3.176 1.00 94.94 100 ALA A N 1
ATOM 762 C CA . ALA A 1 100 ? -2.017 11.017 3.228 1.00 94.94 100 ALA A CA 1
ATOM 763 C C . ALA A 1 100 ? -2.544 10.278 4.476 1.00 94.94 100 ALA A C 1
ATOM 765 O O . ALA A 1 100 ? -3.543 10.682 5.079 1.00 94.94 100 ALA A O 1
ATOM 766 N N . LEU A 1 101 ? -1.877 9.200 4.899 1.00 94.62 101 LEU A N 1
ATOM 767 C CA . LEU A 1 101 ? -2.322 8.391 6.033 1.00 94.62 101 LEU A CA 1
ATOM 768 C C . LEU A 1 101 ? -2.062 9.069 7.387 1.00 94.62 101 LEU A C 1
ATOM 770 O O . LEU A 1 101 ? -2.937 9.080 8.249 1.00 94.62 101 LEU A O 1
ATOM 774 N N . PHE A 1 102 ? -0.867 9.629 7.590 1.00 92.94 102 PHE A N 1
ATOM 775 C CA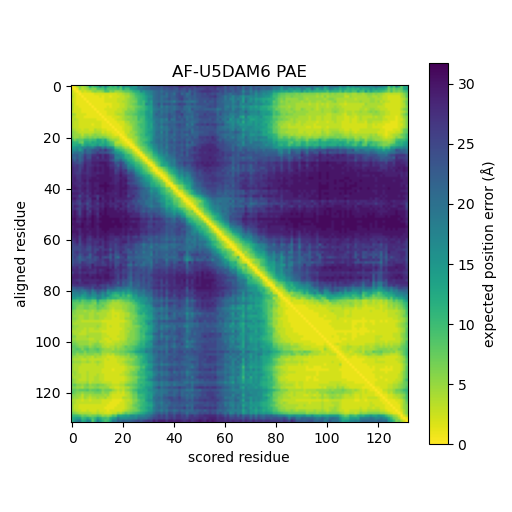 . PHE A 1 102 ? -0.424 10.099 8.907 1.00 92.94 102 PHE A CA 1
ATOM 776 C C . PHE A 1 102 ? -0.434 11.615 9.067 1.00 92.94 102 PHE A C 1
ATOM 778 O O . PHE A 1 102 ? -0.695 12.093 10.170 1.00 92.94 102 PHE A O 1
ATOM 785 N N . ARG A 1 103 ? -0.146 12.380 8.007 1.00 92.56 103 ARG A N 1
ATOM 786 C CA . ARG A 1 103 ? -0.188 13.849 8.084 1.00 92.56 103 ARG A CA 1
ATOM 787 C C . ARG A 1 103 ? -1.604 14.365 7.891 1.00 92.56 103 ARG A C 1
ATOM 789 O O . ARG A 1 103 ? -2.026 15.257 8.618 1.00 92.56 103 ARG A O 1
ATOM 796 N N . GLU A 1 104 ? -2.332 13.788 6.941 1.00 92.25 104 GLU A N 1
ATOM 797 C CA . GLU A 1 104 ? -3.702 14.206 6.619 1.00 92.25 104 GLU A CA 1
ATOM 798 C C . GLU A 1 104 ? -4.765 13.401 7.383 1.00 92.25 104 GLU A C 1
ATOM 800 O O . GLU A 1 104 ? -5.907 13.844 7.500 1.00 92.25 104 GLU A O 1
ATOM 805 N N . GLY A 1 105 ? -4.401 12.241 7.944 1.00 90.50 105 GLY A N 1
ATOM 806 C CA . GLY A 1 105 ? -5.306 11.411 8.745 1.00 90.50 105 GLY A CA 1
ATOM 807 C C . GLY A 1 105 ? -6.420 10.749 7.929 1.00 90.50 105 GLY A C 1
ATOM 808 O O . GLY A 1 105 ? -7.486 10.450 8.473 1.00 90.50 105 GLY A O 1
ATOM 809 N N . THR A 1 106 ? -6.207 10.553 6.626 1.00 93.88 106 THR A N 1
ATOM 810 C CA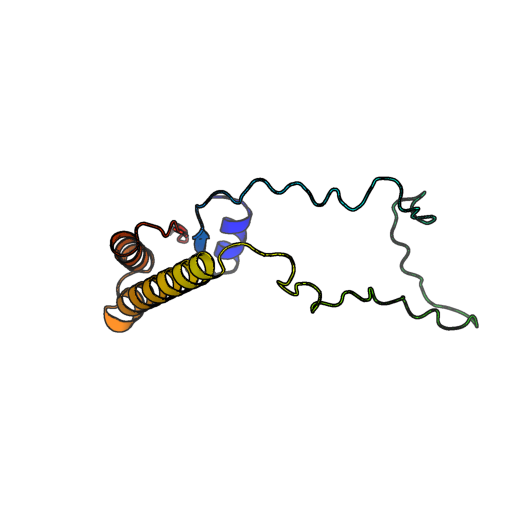 . THR A 1 106 ? -7.192 9.911 5.746 1.00 93.88 106 THR A CA 1
ATOM 811 C C . THR A 1 106 ? -7.293 8.411 6.023 1.00 93.88 106 THR A C 1
ATOM 813 O O . THR A 1 106 ? -6.421 7.798 6.646 1.00 93.88 106 THR A O 1
ATOM 816 N N . LYS A 1 107 ? -8.386 7.784 5.579 1.00 94.12 107 LYS A N 1
ATOM 817 C CA . LYS A 1 107 ? -8.531 6.329 5.704 1.00 94.12 107 LYS A CA 1
ATOM 818 C C . LYS A 1 107 ? -7.556 5.613 4.775 1.00 94.12 107 LYS A C 1
ATOM 820 O O . LYS A 1 107 ? -7.196 6.127 3.724 1.00 94.12 107 LYS A O 1
ATOM 825 N N . VAL A 1 108 ? -7.178 4.386 5.128 1.00 94.12 108 VAL A N 1
ATOM 826 C CA . VAL A 1 108 ? -6.203 3.586 4.364 1.00 94.12 108 VAL A CA 1
ATOM 827 C C . VAL A 1 108 ? -6.600 3.411 2.890 1.00 94.12 108 VAL A C 1
ATOM 829 O O . VAL A 1 108 ? -5.740 3.469 2.015 1.00 94.12 108 VAL A O 1
ATOM 832 N N . ASP A 1 109 ? -7.883 3.208 2.594 1.00 93.88 109 ASP A N 1
ATOM 833 C CA . ASP A 1 109 ? -8.394 3.072 1.226 1.00 93.88 109 ASP A CA 1
ATOM 834 C C . ASP A 1 109 ? -8.353 4.394 0.447 1.00 93.88 109 ASP A C 1
ATOM 836 O O . ASP A 1 109 ? -7.980 4.414 -0.728 1.00 93.88 109 ASP A O 1
ATOM 840 N N . GLU A 1 110 ? -8.682 5.503 1.108 1.00 94.56 110 GLU A N 1
ATOM 841 C CA . GLU A 1 110 ? -8.617 6.852 0.542 1.00 94.56 110 GLU A CA 1
ATOM 842 C C . GLU A 1 110 ? -7.167 7.283 0.279 1.00 94.56 110 GLU A C 1
ATOM 844 O O . GLU A 1 110 ? -6.860 7.727 -0.830 1.00 94.56 110 GLU A O 1
ATOM 849 N N . ALA A 1 111 ? -6.268 7.066 1.245 1.00 96.06 111 ALA A N 1
ATOM 850 C CA . ALA A 1 111 ? -4.831 7.309 1.130 1.00 96.06 111 ALA A CA 1
ATOM 851 C C . ALA A 1 111 ? -4.222 6.512 -0.031 1.00 96.06 111 ALA A C 1
ATOM 853 O O . ALA A 1 111 ? -3.469 7.055 -0.842 1.00 96.06 111 ALA A O 1
ATOM 854 N N . LEU A 1 112 ? -4.586 5.229 -0.156 1.00 95.56 112 LEU A N 1
ATOM 855 C CA . LEU A 1 112 ? -4.098 4.383 -1.242 1.00 95.56 112 LEU A CA 1
ATOM 856 C C . LEU A 1 112 ? -4.601 4.885 -2.598 1.00 95.56 112 LEU A C 1
ATOM 858 O O . LEU A 1 112 ? -3.821 4.997 -3.539 1.00 95.56 112 LEU A O 1
ATOM 862 N N . HIS A 1 113 ? -5.887 5.229 -2.712 1.00 94.62 113 HIS A N 1
ATOM 863 C CA . HIS A 1 113 ? -6.424 5.806 -3.944 1.00 94.62 113 HIS A CA 1
ATOM 864 C C . HIS A 1 113 ? -5.795 7.155 -4.292 1.00 94.62 113 HIS A C 1
ATOM 866 O O . HIS A 1 113 ? -5.624 7.451 -5.472 1.00 94.62 113 HIS A O 1
ATOM 872 N N . HIS A 1 114 ? -5.471 7.986 -3.304 1.00 94.75 114 HIS A N 1
ATOM 873 C CA . HIS A 1 114 ? -4.757 9.235 -3.533 1.00 94.75 114 HIS A CA 1
ATOM 874 C C . HIS A 1 114 ? -3.368 8.972 -4.130 1.00 94.75 114 HIS A C 1
ATOM 876 O O . HIS A 1 114 ? -3.080 9.459 -5.222 1.00 94.75 114 HIS A O 1
ATOM 882 N N . ALA A 1 115 ? -2.569 8.112 -3.494 1.00 95.25 115 ALA A N 1
ATOM 883 C CA . ALA A 1 115 ? -1.231 7.767 -3.970 1.00 95.25 115 ALA A CA 1
ATOM 884 C C . ALA A 1 115 ? -1.243 7.073 -5.349 1.00 95.25 115 ALA A C 1
ATOM 886 O O . ALA A 1 115 ? -0.403 7.349 -6.199 1.00 95.25 115 ALA A O 1
ATOM 887 N N . LEU A 1 116 ? -2.230 6.214 -5.632 1.00 95.25 116 LEU A N 1
ATOM 888 C CA . LEU A 1 116 ? -2.364 5.570 -6.948 1.00 95.25 116 LEU A CA 1
ATOM 889 C C . LEU A 1 116 ? -2.710 6.560 -8.071 1.00 95.25 116 LEU A C 1
ATOM 891 O O . LEU A 1 116 ? -2.359 6.320 -9.224 1.00 95.25 116 LEU A O 1
ATOM 895 N N . ARG A 1 117 ? -3.386 7.677 -7.765 1.00 93.00 117 ARG A N 1
ATOM 896 C CA . ARG A 1 117 ? -3.658 8.727 -8.764 1.00 93.00 117 ARG A CA 1
ATOM 897 C C . ARG A 1 117 ? -2.403 9.508 -9.131 1.00 93.00 117 ARG A C 1
ATOM 899 O O . ARG A 1 117 ? -2.281 9.917 -10.281 1.00 93.00 117 ARG A O 1
ATOM 906 N N . THR A 1 118 ? -1.499 9.725 -8.177 1.00 91.81 118 THR A N 1
ATOM 907 C CA . THR A 1 118 ? -0.233 10.428 -8.427 1.00 91.81 118 THR A CA 1
ATOM 908 C C . THR A 1 118 ? 0.831 9.510 -9.031 1.00 91.81 118 THR A C 1
ATOM 910 O O . THR A 1 118 ? 1.699 10.001 -9.746 1.00 91.81 118 THR A O 1
ATOM 913 N N . HIS A 1 119 ? 0.719 8.191 -8.828 1.00 91.81 119 HIS A N 1
ATOM 914 C CA . HIS A 1 119 ? 1.657 7.176 -9.325 1.00 91.81 119 HIS A CA 1
ATOM 915 C C . HIS A 1 119 ? 0.944 6.082 -10.143 1.00 91.81 119 HIS A 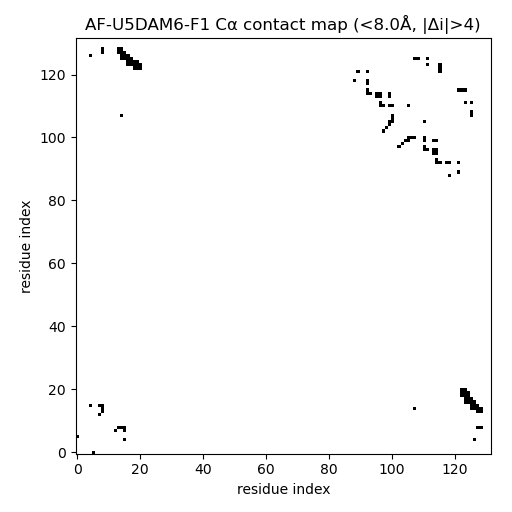C 1
ATOM 917 O O . HIS A 1 119 ? 0.809 4.944 -9.686 1.00 91.81 119 HIS A O 1
ATOM 923 N N . PRO A 1 120 ? 0.499 6.375 -11.381 1.00 85.94 120 PRO A N 1
ATOM 924 C CA . PRO A 1 120 ? -0.336 5.467 -12.176 1.00 85.94 120 PRO A CA 1
ATOM 925 C C . PRO A 1 120 ? 0.373 4.179 -12.631 1.00 85.94 120 PRO A C 1
ATOM 927 O O . PRO A 1 120 ? -0.290 3.242 -13.076 1.00 85.94 120 PRO A O 1
ATOM 930 N N . ARG A 1 121 ? 1.711 4.115 -12.536 1.00 88.31 121 ARG A N 1
ATOM 931 C CA . ARG A 1 121 ? 2.487 2.885 -12.785 1.00 88.31 121 ARG A CA 1
ATOM 932 C C . ARG A 1 121 ? 2.288 1.848 -11.678 1.00 88.31 121 ARG A C 1
ATOM 934 O O . ARG A 1 121 ? 2.405 0.654 -11.941 1.00 88.31 121 ARG A O 1
ATOM 941 N N . GLN A 1 122 ? 1.968 2.292 -10.463 1.00 90.31 122 GLN A N 1
ATOM 942 C CA . GLN A 1 122 ? 1.738 1.414 -9.325 1.00 90.31 122 GLN A CA 1
ATOM 943 C C . GLN A 1 122 ? 0.327 0.831 -9.386 1.00 90.31 122 GLN A C 1
ATOM 945 O O . GLN A 1 122 ? -0.642 1.515 -9.717 1.00 90.31 122 GLN A O 1
ATOM 950 N N . ARG A 1 123 ? 0.189 -0.458 -9.071 1.00 92.19 123 ARG A N 1
ATOM 951 C CA . ARG A 1 123 ? -1.104 -1.155 -9.120 1.00 92.19 123 ARG A CA 1
ATOM 952 C C . ARG A 1 123 ? -1.294 -1.972 -7.856 1.00 92.19 123 ARG A C 1
ATOM 954 O O . ARG A 1 123 ? -0.961 -3.154 -7.813 1.00 92.19 123 ARG A O 1
ATOM 961 N N . TYR A 1 124 ? -1.894 -1.353 -6.848 1.00 93.69 124 TYR A N 1
ATOM 962 C CA . TYR A 1 124 ? -2.186 -1.983 -5.563 1.00 93.69 124 TYR A CA 1
ATOM 963 C C . TYR A 1 124 ? -3.684 -2.015 -5.277 1.00 93.69 124 TYR A C 1
ATOM 965 O O . TYR A 1 124 ? -4.454 -1.194 -5.772 1.00 93.69 124 TYR A O 1
ATOM 973 N N . LYS A 1 125 ? -4.095 -2.964 -4.438 1.00 92.62 125 LYS A N 1
ATOM 974 C CA . LYS A 1 125 ? -5.468 -3.117 -3.968 1.00 92.62 125 LYS A CA 1
ATOM 975 C C . LYS A 1 125 ? -5.504 -3.191 -2.449 1.00 92.62 125 LYS A C 1
ATOM 977 O O . LYS A 1 125 ? -4.747 -3.948 -1.848 1.00 92.62 125 LYS A O 1
ATOM 982 N N . CYS A 1 126 ? -6.423 -2.438 -1.846 1.00 93.94 126 CYS A N 1
ATOM 983 C CA . CYS A 1 126 ? -6.713 -2.518 -0.419 1.00 93.94 126 CYS A CA 1
ATOM 984 C C . CYS A 1 126 ? -7.832 -3.533 -0.150 1.00 93.94 126 CYS A C 1
ATOM 986 O O . CYS A 1 126 ? -8.872 -3.534 -0.814 1.00 93.94 126 CYS A O 1
ATOM 988 N N . HIS A 1 127 ? -7.630 -4.377 0.856 1.00 92.69 127 HIS A N 1
ATOM 989 C CA . HIS A 1 127 ? -8.632 -5.258 1.433 1.00 92.69 127 HIS A CA 1
ATOM 990 C C . HIS A 1 127 ? -8.869 -4.850 2.885 1.00 92.69 127 HIS A C 1
ATOM 992 O O . HIS A 1 127 ? -7.954 -4.900 3.708 1.00 92.69 127 HIS A O 1
ATOM 998 N N . LEU A 1 128 ? -10.105 -4.465 3.193 1.00 92.44 128 LEU A N 1
ATOM 999 C CA . LEU A 1 128 ? -10.533 -4.097 4.538 1.00 92.44 128 LEU A CA 1
ATOM 1000 C C . LEU A 1 128 ? -11.353 -5.235 5.169 1.00 92.44 128 LEU A C 1
ATOM 1002 O O . LEU A 1 128 ? -12.062 -5.947 4.445 1.00 92.44 128 LEU A O 1
ATOM 1006 N N . PRO A 1 129 ? -11.302 -5.408 6.503 1.00 88.50 129 PRO A N 1
ATOM 1007 C CA . PRO A 1 129 ? -12.238 -6.267 7.210 1.00 88.50 129 PRO A CA 1
ATOM 1008 C C . PRO A 1 129 ? -13.667 -5.804 6.917 1.00 88.50 129 PRO A C 1
ATOM 1010 O O . PRO A 1 129 ? -13.988 -4.624 7.061 1.00 88.50 129 PRO A O 1
ATOM 1013 N N . SER A 1 130 ? -14.544 -6.719 6.509 1.00 77.06 130 SER A N 1
ATOM 1014 C CA . SER A 1 130 ? -15.967 -6.398 6.425 1.00 77.06 130 SER A CA 1
ATOM 1015 C C . SER A 1 130 ? -16.487 -6.164 7.841 1.00 77.06 130 SER A C 1
ATOM 1017 O O . SER A 1 130 ? -16.404 -7.066 8.675 1.00 77.06 130 SER A O 1
ATOM 1019 N N . ILE A 1 131 ? -17.012 -4.968 8.111 1.00 63.00 131 ILE A N 1
ATOM 1020 C CA . ILE A 1 131 ? -17.778 -4.708 9.332 1.00 63.00 131 ILE A CA 1
ATOM 1021 C C . ILE A 1 131 ? -18.990 -5.645 9.275 1.00 63.00 131 ILE A C 1
ATOM 1023 O O . ILE A 1 131 ? -19.789 -5.557 8.340 1.00 63.00 131 ILE A O 1
ATOM 1027 N N . ARG A 1 132 ? -19.055 -6.598 10.206 1.00 48.94 132 ARG A N 1
ATOM 1028 C CA . ARG A 1 132 ? -20.267 -7.376 10.475 1.00 48.94 132 ARG A CA 1
ATOM 1029 C C . ARG A 1 132 ? -21.119 -6.641 11.491 1.00 48.94 132 ARG A C 1
ATOM 1031 O O . ARG A 1 132 ? -20.515 -6.040 12.407 1.00 48.94 132 ARG A O 1
#

pLDDT: mean 73.0, std 20.12, range [40.16, 96.31]

Sequence (132 aa):
MPSMVKAFLDSGAKAIIASSIEPPESQACSRIGPNDNYTGLENGRFVIGEEDAEDEEPTVPVSPVSDWEDSDLERSEGPMSGRDEEEEELSRFICAFYDALFREGTKVDEALHHALRTHPRQRYKCHLPSIR

Foldseek 3Di:
DPPVLVVCVVVPDQKDKDAPDDPDPPPPCCVVDPPPDPPPPPPVDDDPDPDDDDDDDPPPPPPPPPPPVVVPCVPCPDPPVVVVVVVVLVVVLVVQLCCCCPVVVDDNQVSNVRSCVVRVVGGMDMDGPPDD